Protein AF-A0AAW6MA69-F1 (afdb_monomer_lite)

pLDDT: mean 74.4, std 20.5, range [36.22, 98.0]

InterPro domains:
  IPR013783 Immunoglobulin-like fold [G3DSA:2.60.40.10] (2-69)

Radius of gyration: 23.52 Å; chains: 1; bounding box: 33×61×47 Å

Secondary structure (DSSP, 8-state):
-EEEEEEEEESSTT---EEEEEEESS--------SPPTT--EEEEEEEEETTEEEEEPPPEEE-PPPP----GGGS----TT--------PPPSSS---

Foldseek 3Di:
DFFKKWKWKALDQVDPTDTQDIDGDDDPPDDDRPPDDAPRKMKMWMFIADPVGTDDIDHIDMDGDHDPDPDPPVVPDPPPPDPPPPPDDDDDDDPPDDD

Structure (mmCIF, N/CA/C/O backbone):
data_AF-A0AAW6MA69-F1
#
_entry.id   AF-A0AAW6MA69-F1
#
loop_
_atom_site.group_PDB
_atom_site.id
_atom_site.type_symbol
_atom_site.label_atom_id
_atom_site.label_alt_id
_atom_site.label_comp_id
_atom_site.label_asym_id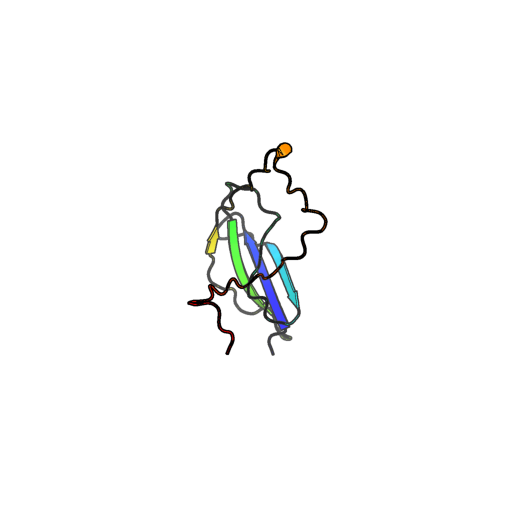
_atom_site.label_entity_id
_atom_site.label_seq_id
_atom_site.pdbx_PDB_ins_code
_atom_site.Cartn_x
_atom_site.Cartn_y
_atom_site.Cartn_z
_atom_site.occupancy
_atom_site.B_iso_or_equiv
_atom_site.auth_seq_id
_atom_site.auth_comp_id
_atom_site.auth_asym_id
_atom_site.auth_atom_id
_atom_site.pdbx_PDB_model_num
ATOM 1 N N . VAL A 1 1 ? 20.169 -5.471 -12.096 1.00 52.94 1 VAL A N 1
ATOM 2 C CA . VAL A 1 1 ? 20.210 -5.531 -10.615 1.00 52.94 1 VAL A CA 1
ATOM 3 C C . VAL A 1 1 ? 19.076 -4.669 -10.094 1.00 52.94 1 VAL A C 1
ATOM 5 O O . VAL A 1 1 ? 19.058 -3.479 -10.399 1.00 52.94 1 VAL A O 1
ATOM 8 N N . PHE A 1 2 ? 18.096 -5.283 -9.432 1.00 60.50 2 PHE A N 1
ATOM 9 C CA . PHE A 1 2 ? 17.026 -4.570 -8.732 1.00 60.50 2 PHE A CA 1
ATOM 10 C C . PHE A 1 2 ? 17.584 -4.010 -7.427 1.00 60.50 2 PHE A C 1
ATOM 12 O O . PHE A 1 2 ? 18.281 -4.721 -6.706 1.00 60.50 2 PHE A O 1
ATOM 19 N N . ASN A 1 3 ? 17.316 -2.736 -7.158 1.00 71.19 3 ASN A N 1
ATOM 20 C CA . ASN A 1 3 ? 17.880 -2.016 -6.016 1.00 71.19 3 ASN A CA 1
ATOM 21 C C . ASN A 1 3 ? 16.843 -1.729 -4.927 1.00 71.19 3 ASN A C 1
ATOM 23 O O . ASN A 1 3 ? 17.213 -1.194 -3.887 1.00 71.19 3 ASN A O 1
ATOM 27 N N . GLY A 1 4 ? 15.571 -2.077 -5.134 1.00 84.31 4 GLY A N 1
ATOM 28 C CA . GLY A 1 4 ? 14.525 -1.795 -4.164 1.00 84.31 4 GLY A CA 1
ATOM 29 C C . GLY A 1 4 ? 13.113 -1.966 -4.698 1.00 84.31 4 GLY A C 1
ATOM 30 O O . GLY A 1 4 ? 12.911 -2.409 -5.829 1.00 84.31 4 GLY A O 1
ATOM 31 N N . ALA A 1 5 ? 12.145 -1.561 -3.883 1.00 87.56 5 ALA A N 1
ATOM 32 C CA . ALA A 1 5 ? 10.753 -1.409 -4.281 1.00 87.56 5 ALA A CA 1
ATOM 33 C C . ALA A 1 5 ? 10.151 -0.160 -3.632 1.00 87.56 5 ALA A C 1
ATOM 35 O O . ALA A 1 5 ? 10.592 0.271 -2.562 1.00 87.56 5 ALA A O 1
ATOM 36 N N . VAL A 1 6 ? 9.139 0.402 -4.284 1.00 91.19 6 VAL A N 1
ATOM 37 C CA . VAL A 1 6 ? 8.293 1.471 -3.759 1.00 91.19 6 VAL A CA 1
ATOM 38 C C . VAL A 1 6 ? 6.872 0.949 -3.607 1.00 91.19 6 VAL A C 1
ATOM 40 O O . VAL A 1 6 ? 6.319 0.347 -4.527 1.00 91.19 6 VAL A O 1
ATOM 43 N N . ILE A 1 7 ? 6.283 1.184 -2.440 1.00 93.12 7 ILE A N 1
ATOM 44 C CA . ILE A 1 7 ? 4.910 0.824 -2.109 1.00 93.12 7 ILE A CA 1
ATOM 45 C C . ILE A 1 7 ? 4.106 2.110 -2.049 1.00 93.12 7 ILE A C 1
ATOM 47 O O . ILE A 1 7 ? 4.483 3.057 -1.349 1.00 93.12 7 ILE A O 1
ATOM 51 N N . GLN A 1 8 ? 2.994 2.135 -2.773 1.00 96.38 8 GLN A N 1
ATOM 52 C CA . GLN A 1 8 ? 2.073 3.257 -2.768 1.00 96.38 8 GLN A CA 1
ATOM 53 C C . GLN A 1 8 ? 0.697 2.858 -2.265 1.00 96.38 8 GLN A C 1
ATOM 55 O O . GLN A 1 8 ? 0.257 1.728 -2.477 1.00 96.38 8 GLN A O 1
ATOM 60 N N . ARG A 1 9 ? 0.018 3.821 -1.644 1.00 98.00 9 ARG A N 1
ATOM 61 C CA . ARG A 1 9 ? -1.338 3.699 -1.118 1.00 98.00 9 ARG A CA 1
ATOM 62 C C .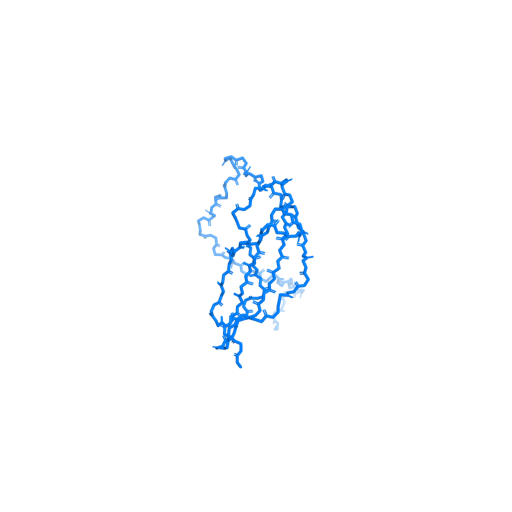 ARG A 1 9 ? -2.226 4.818 -1.649 1.00 98.00 9 ARG A C 1
ATOM 64 O O . ARG A 1 9 ? -1.762 5.945 -1.785 1.00 98.00 9 ARG A O 1
ATOM 71 N N . ALA A 1 10 ? -3.502 4.527 -1.868 1.00 97.31 10 ALA A N 1
ATOM 72 C CA . ALA A 1 10 ? -4.525 5.501 -2.226 1.00 97.31 10 ALA A CA 1
ATOM 73 C C . ALA A 1 10 ? -5.844 5.268 -1.461 1.00 97.31 10 ALA A C 1
ATOM 75 O O . ALA A 1 10 ? -6.137 4.136 -1.057 1.00 97.31 10 ALA A O 1
ATOM 76 N N . PRO A 1 11 ? -6.668 6.319 -1.276 1.00 95.56 11 PRO A N 1
ATOM 77 C CA . PRO A 1 11 ? -8.025 6.187 -0.745 1.00 95.56 11 PRO A CA 1
ATOM 78 C C . PRO A 1 11 ? -9.048 5.693 -1.788 1.00 95.56 11 PRO A C 1
ATOM 80 O O . PRO A 1 11 ? -10.102 5.191 -1.406 1.00 95.56 11 PRO A O 1
ATOM 83 N N . PHE A 1 12 ? -8.739 5.799 -3.084 1.00 96.19 12 PHE A N 1
ATOM 84 C CA . PHE A 1 12 ? -9.576 5.356 -4.207 1.00 96.19 12 PHE A CA 1
ATOM 85 C C . PHE A 1 12 ? -8.744 4.506 -5.184 1.00 96.19 12 PHE A C 1
ATOM 87 O O . PHE A 1 12 ? -7.522 4.662 -5.208 1.00 96.19 12 PHE A O 1
ATOM 94 N N . PRO A 1 13 ? -9.360 3.629 -6.003 1.00 93.38 13 PRO A N 1
ATOM 95 C CA . PRO A 1 13 ? -8.612 2.748 -6.909 1.00 93.38 13 PRO A CA 1
ATOM 96 C C . PRO A 1 13 ? -7.808 3.515 -7.972 1.00 93.38 13 PRO A C 1
ATOM 98 O O . PRO A 1 13 ? -6.745 3.063 -8.382 1.00 93.38 13 PRO A O 1
ATOM 101 N N . GLU A 1 14 ? -8.294 4.693 -8.366 1.00 96.44 14 GLU A N 1
ATOM 102 C CA . GLU A 1 14 ? -7.686 5.594 -9.357 1.00 96.44 14 GLU A CA 1
ATOM 103 C C . GLU A 1 14 ? -6.585 6.494 -8.750 1.00 96.44 14 GLU A C 1
ATOM 105 O O . GLU A 1 14 ? -5.861 7.176 -9.473 1.00 96.44 14 GLU A O 1
ATOM 110 N N . GLY A 1 15 ? -6.439 6.520 -7.418 1.00 94.50 15 GLY A N 1
ATOM 111 C CA . GLY A 1 15 ? -5.547 7.443 -6.713 1.00 94.50 15 GLY A CA 1
ATOM 112 C C . GLY A 1 15 ? -6.274 8.586 -5.982 1.00 94.50 15 GLY A C 1
ATOM 113 O O . GLY A 1 15 ? -7.483 8.525 -5.775 1.00 94.50 15 GLY A O 1
ATOM 114 N N . PRO A 1 16 ? -5.556 9.633 -5.543 1.00 97.19 16 PRO A N 1
ATOM 115 C CA . PRO A 1 16 ? -4.117 9.821 -5.704 1.00 97.19 16 PRO A CA 1
ATOM 116 C C . PRO A 1 16 ? -3.320 8.780 -4.911 1.00 97.19 16 PRO A C 1
ATOM 118 O O . PRO A 1 16 ? -3.692 8.413 -3.798 1.00 97.19 16 PRO A O 1
ATOM 121 N N . PHE A 1 17 ? -2.235 8.291 -5.512 1.00 97.00 17 PHE A N 1
ATOM 122 C CA . PHE A 1 17 ? -1.311 7.359 -4.875 1.00 97.00 17 PHE A CA 1
ATOM 123 C C . PHE A 1 17 ? -0.166 8.115 -4.207 1.00 97.00 17 PHE A C 1
ATOM 125 O O . PHE A 1 17 ? 0.512 8.917 -4.847 1.00 97.00 17 PHE A O 1
ATOM 132 N N . GLU A 1 18 ? 0.089 7.791 -2.947 1.00 97.75 18 GLU A N 1
ATOM 133 C CA . GLU A 1 18 ? 1.189 8.330 -2.155 1.00 97.75 18 GLU A CA 1
ATOM 134 C C . GLU A 1 18 ? 2.151 7.213 -1.768 1.00 97.75 18 GLU A C 1
ATOM 136 O O . GLU A 1 18 ? 1.734 6.085 -1.503 1.00 97.75 18 GLU A O 1
ATOM 141 N N . THR A 1 19 ? 3.446 7.515 -1.723 1.00 96.00 19 THR A N 1
ATOM 142 C CA . THR A 1 19 ? 4.456 6.557 -1.266 1.00 96.00 19 THR A CA 1
ATOM 143 C C . THR A 1 19 ? 4.352 6.360 0.241 1.00 96.00 19 THR A C 1
ATOM 145 O O . THR A 1 19 ? 4.504 7.309 1.003 1.00 96.00 19 THR A O 1
ATOM 148 N N . VAL A 1 20 ? 4.140 5.113 0.663 1.00 94.44 20 VAL A N 1
ATOM 149 C CA . VAL A 1 20 ? 4.036 4.720 2.080 1.00 94.44 20 VAL A CA 1
ATOM 150 C C . VAL A 1 20 ? 5.203 3.850 2.542 1.00 94.44 20 VAL A C 1
ATOM 152 O O . VAL A 1 20 ? 5.437 3.701 3.740 1.00 94.44 20 VAL A O 1
ATOM 155 N N . GLY A 1 21 ? 5.974 3.293 1.608 1.00 89.50 21 GLY A N 1
ATOM 156 C CA . GLY A 1 21 ? 7.148 2.494 1.929 1.00 89.50 21 GLY A CA 1
ATOM 157 C C . GLY A 1 21 ? 8.151 2.454 0.788 1.00 89.50 21 GLY A C 1
ATOM 158 O O . GLY A 1 21 ? 7.780 2.460 -0.387 1.00 89.50 21 GLY A O 1
ATOM 159 N N . THR A 1 22 ? 9.429 2.391 1.145 1.00 87.81 22 THR A N 1
ATOM 160 C CA . THR A 1 22 ? 10.536 2.120 0.230 1.00 87.81 22 THR A CA 1
ATOM 161 C C . THR A 1 22 ? 11.496 1.138 0.885 1.00 87.81 22 THR A C 1
ATOM 163 O O . THR A 1 22 ? 11.701 1.170 2.099 1.00 87.81 22 THR A O 1
ATOM 166 N N . TRP A 1 23 ? 12.107 0.271 0.084 1.00 82.25 23 TRP A N 1
ATOM 167 C CA . TRP A 1 23 ? 13.200 -0.585 0.544 1.00 82.25 23 TRP A CA 1
ATOM 168 C C . TRP A 1 23 ? 14.395 -0.455 -0.380 1.00 82.25 23 TRP A C 1
ATOM 170 O O . TRP A 1 23 ? 14.221 -0.373 -1.595 1.00 82.25 23 TRP A O 1
ATOM 180 N N . SER A 1 24 ? 15.591 -0.480 0.203 1.00 73.69 24 SER A N 1
ATOM 181 C CA . SER A 1 24 ? 16.864 -0.445 -0.511 1.00 73.69 24 SER A CA 1
ATOM 182 C C . SER A 1 24 ? 17.589 -1.763 -0.294 1.00 73.69 24 SER A C 1
ATOM 184 O O . SER A 1 24 ? 17.961 -2.060 0.838 1.00 73.69 24 SER A O 1
ATOM 186 N N . TYR A 1 25 ? 17.817 -2.498 -1.385 1.00 65.44 25 TYR A N 1
ATOM 187 C CA . TYR A 1 25 ? 18.445 -3.823 -1.419 1.00 65.44 25 TYR A CA 1
ATOM 188 C C . TYR A 1 25 ? 17.707 -4.895 -0.574 1.00 65.44 25 TYR A C 1
ATOM 190 O O . TYR A 1 25 ? 16.929 -4.600 0.324 1.00 65.44 25 TYR A O 1
ATOM 198 N N . ASN A 1 26 ? 17.921 -6.179 -0.895 1.00 56.91 26 ASN A N 1
ATOM 199 C CA . ASN A 1 26 ? 17.434 -7.343 -0.131 1.00 56.91 26 ASN A CA 1
ATOM 200 C C . ASN A 1 26 ? 15.907 -7.408 0.136 1.00 56.91 26 ASN A C 1
ATOM 202 O O . ASN A 1 26 ? 15.417 -7.081 1.208 1.00 56.91 26 ASN A O 1
ATOM 206 N N . THR A 1 27 ? 15.191 -7.934 -0.868 1.00 57.34 27 THR A N 1
ATOM 207 C CA . THR A 1 27 ? 14.183 -9.029 -0.850 1.00 57.34 27 THR A CA 1
ATOM 208 C C . THR A 1 27 ? 13.160 -9.193 0.280 1.00 57.34 27 THR A C 1
ATOM 210 O O . THR A 1 27 ? 12.526 -10.249 0.347 1.00 57.34 27 THR A O 1
ATOM 213 N N . THR A 1 28 ? 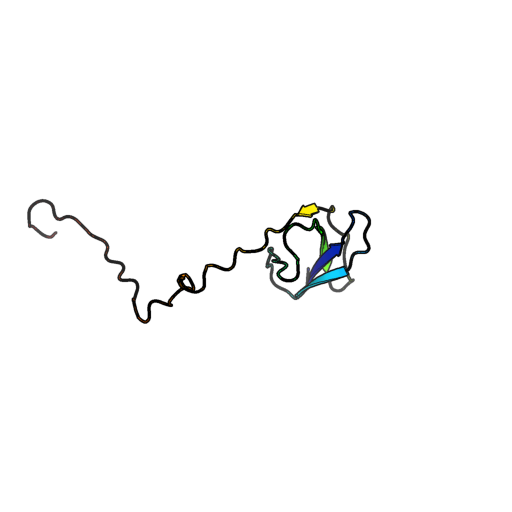12.911 -8.214 1.141 1.00 61.91 28 THR A N 1
ATOM 214 C CA . THR A 1 28 ? 11.727 -8.292 2.004 1.00 61.91 28 THR A CA 1
ATOM 215 C C . THR A 1 28 ? 10.490 -8.159 1.117 1.00 61.91 28 THR A C 1
ATOM 217 O O . THR A 1 28 ? 10.170 -7.081 0.633 1.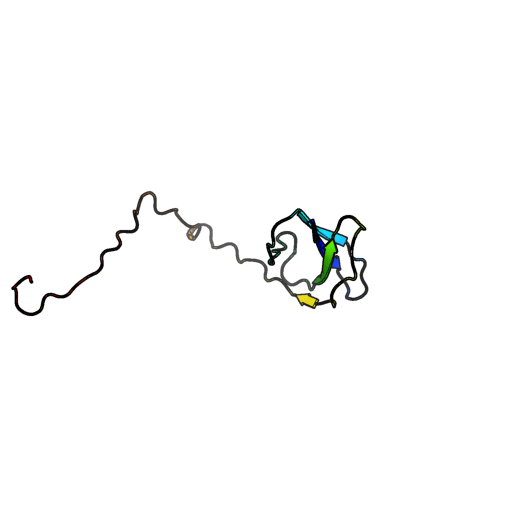00 61.91 28 THR A O 1
ATOM 220 N N . LYS A 1 29 ? 9.804 -9.280 0.857 1.00 71.69 29 LYS A N 1
ATOM 221 C CA . LYS A 1 29 ? 8.599 -9.344 0.005 1.00 71.69 29 LYS A CA 1
ATOM 222 C C . LYS A 1 29 ? 7.318 -8.922 0.735 1.00 71.69 29 LYS A C 1
ATOM 224 O O . LYS A 1 29 ? 6.226 -9.088 0.200 1.00 71.69 29 LYS A O 1
ATOM 229 N N . CYS A 1 30 ? 7.446 -8.413 1.958 1.00 78.50 30 CYS A N 1
ATOM 230 C CA . CYS A 1 30 ? 6.331 -8.147 2.856 1.00 78.50 30 CYS A CA 1
ATOM 231 C C . CYS A 1 30 ? 6.401 -6.711 3.379 1.00 78.50 30 CYS A C 1
ATOM 233 O O . CYS A 1 30 ? 7.403 -6.312 3.966 1.00 78.50 30 CYS A O 1
ATOM 235 N N . TYR A 1 31 ? 5.316 -5.958 3.206 1.00 83.94 31 TYR A N 1
ATOM 236 C CA . TYR A 1 31 ? 5.121 -4.632 3.789 1.00 83.94 31 TYR A CA 1
ATOM 237 C C . TYR A 1 31 ? 3.924 -4.672 4.734 1.00 83.94 31 TYR A C 1
ATOM 239 O O . TYR A 1 31 ? 2.873 -5.191 4.363 1.00 83.94 31 TYR A O 1
ATOM 247 N N . ALA A 1 32 ? 4.079 -4.106 5.929 1.00 87.19 32 ALA A N 1
ATOM 248 C CA . ALA A 1 32 ? 2.987 -3.890 6.866 1.00 87.19 32 ALA A CA 1
ATOM 249 C C . ALA A 1 32 ? 2.762 -2.382 7.017 1.00 87.19 32 ALA A C 1
ATOM 251 O O . ALA A 1 32 ? 3.629 -1.671 7.521 1.00 87.19 32 ALA A O 1
ATOM 252 N N . ASP A 1 33 ? 1.603 -1.901 6.573 1.00 88.44 33 ASP A N 1
ATOM 253 C CA . ASP A 1 33 ? 1.199 -0.512 6.772 1.00 88.44 33 ASP A CA 1
ATOM 254 C C . ASP A 1 33 ? 0.584 -0.357 8.166 1.00 88.44 33 ASP A C 1
ATOM 256 O O . ASP A 1 33 ? -0.540 -0.793 8.404 1.00 88.44 33 ASP A O 1
ATOM 260 N N . THR A 1 34 ? 1.320 0.238 9.101 1.00 88.06 34 THR A N 1
ATOM 261 C CA . THR A 1 34 ? 0.855 0.488 10.478 1.00 88.06 34 THR A CA 1
ATOM 262 C C . THR A 1 34 ? 0.222 1.868 10.653 1.00 88.06 34 THR A C 1
ATOM 264 O O . THR A 1 34 ? -0.198 2.220 11.751 1.00 88.06 34 THR A O 1
ATOM 267 N N . THR A 1 35 ? 0.139 2.659 9.579 1.00 89.44 35 THR A N 1
ATOM 268 C CA . THR A 1 35 ? -0.381 4.038 9.611 1.00 89.44 35 THR A CA 1
ATOM 269 C C . THR A 1 35 ? -1.858 4.129 9.219 1.00 89.44 35 THR A C 1
ATOM 271 O O . THR A 1 35 ? -2.437 5.216 9.186 1.00 89.44 35 THR A O 1
ATOM 274 N N . VAL A 1 36 ? -2.472 2.996 8.874 1.00 87.62 36 VAL A N 1
ATOM 275 C CA . VAL A 1 36 ? -3.873 2.910 8.457 1.00 87.62 36 VAL A CA 1
ATOM 276 C C . VAL A 1 36 ? -4.834 2.863 9.630 1.00 87.62 36 VAL A C 1
ATOM 278 O O . VAL A 1 36 ? -4.549 2.311 10.688 1.00 87.62 36 VAL A O 1
ATOM 281 N N . ILE A 1 37 ? -6.030 3.391 9.390 1.00 90.00 37 ILE A N 1
ATOM 282 C CA . ILE A 1 37 ? -7.141 3.329 10.334 1.00 90.00 37 ILE A CA 1
ATOM 283 C C . ILE A 1 37 ? -8.003 2.120 9.985 1.00 90.00 37 ILE A C 1
ATOM 285 O O . ILE A 1 37 ? -8.372 1.928 8.822 1.00 90.00 37 ILE A O 1
ATOM 289 N N . GLY A 1 38 ? -8.352 1.320 10.990 1.00 88.38 38 GLY A N 1
ATOM 290 C CA . GLY A 1 38 ? -9.217 0.167 10.794 1.00 88.38 38 GLY A CA 1
ATOM 291 C C . GLY A 1 38 ? -10.612 0.533 10.286 1.00 88.38 38 GLY A C 1
ATOM 292 O O . GLY A 1 38 ? -11.141 1.606 10.564 1.00 88.38 38 GLY A O 1
ATOM 293 N N . GLY A 1 39 ? -11.208 -0.362 9.500 1.00 87.50 39 GLY A N 1
ATOM 294 C CA . GLY A 1 39 ? -12.525 -0.167 8.886 1.00 87.50 39 GLY A CA 1
ATOM 295 C C . GLY A 1 39 ? -12.523 0.716 7.633 1.00 87.50 39 GLY A C 1
ATOM 296 O O . GLY A 1 39 ? -13.530 0.766 6.927 1.00 87.50 39 GLY A O 1
ATOM 297 N N . LYS A 1 40 ? -11.403 1.365 7.292 1.00 88.69 40 LYS A N 1
ATOM 298 C CA . LYS A 1 40 ? -11.264 2.149 6.059 1.00 88.69 40 LYS A CA 1
ATOM 299 C C . LYS A 1 40 ? -10.624 1.316 4.950 1.00 88.69 40 LYS A C 1
ATOM 301 O O . LYS A 1 40 ? -9.580 0.710 5.1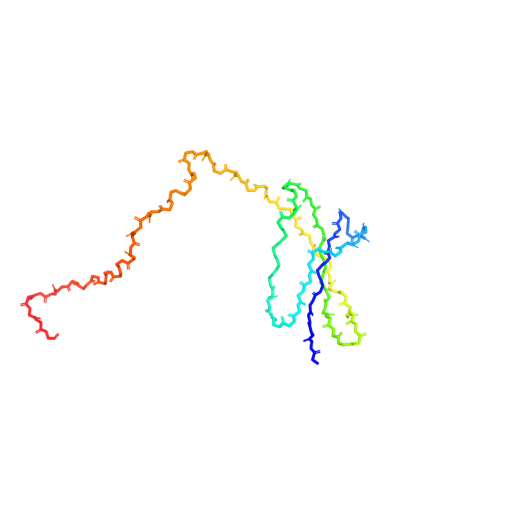46 1.00 88.69 40 LYS A O 1
ATOM 306 N N . ARG A 1 41 ? -11.230 1.294 3.761 1.00 91.62 41 ARG A N 1
ATOM 307 C CA . ARG A 1 41 ? -10.634 0.631 2.592 1.00 91.62 41 ARG A CA 1
ATOM 308 C C . ARG A 1 41 ? -9.460 1.449 2.057 1.00 91.62 41 ARG A C 1
ATOM 310 O O . ARG A 1 41 ? -9.582 2.660 1.889 1.00 91.62 41 ARG A O 1
ATOM 317 N N . TYR A 1 42 ? -8.371 0.764 1.734 1.00 93.94 42 TYR A N 1
ATOM 318 C CA . TYR A 1 42 ? -7.193 1.330 1.085 1.00 93.94 42 TYR A CA 1
ATOM 319 C C . TYR A 1 42 ? -6.806 0.503 -0.137 1.00 93.94 42 TYR A C 1
ATOM 321 O O . TYR A 1 42 ? -7.049 -0.706 -0.182 1.00 93.94 42 TYR A O 1
ATOM 329 N N . TYR A 1 43 ? -6.196 1.171 -1.112 1.00 97.12 43 TYR A N 1
ATOM 330 C CA . TYR A 1 43 ? -5.721 0.586 -2.361 1.00 97.12 43 TYR A CA 1
ATOM 331 C C . TYR A 1 43 ? -4.205 0.675 -2.418 1.00 97.12 43 TYR A C 1
ATOM 333 O O . TYR A 1 43 ? -3.654 1.725 -2.098 1.00 97.12 43 TYR A O 1
ATOM 341 N N . TYR A 1 44 ? -3.542 -0.400 -2.828 1.00 96.12 44 TYR A N 1
ATOM 342 C CA . TYR A 1 44 ? -2.090 -0.500 -2.858 1.00 96.12 44 TYR A CA 1
ATOM 343 C C . TYR A 1 44 ? -1.590 -0.941 -4.225 1.00 96.12 44 TYR A C 1
ATOM 345 O O . TYR A 1 44 ? -2.221 -1.756 -4.898 1.00 96.12 44 TYR A O 1
ATOM 353 N N . ARG A 1 45 ? -0.418 -0.426 -4.592 1.00 94.94 45 ARG A N 1
ATOM 354 C CA . ARG A 1 45 ? 0.376 -0.895 -5.731 1.00 94.94 45 ARG A CA 1
ATOM 355 C C . ARG A 1 45 ? 1.858 -0.841 -5.386 1.00 94.94 45 ARG A C 1
ATOM 357 O O . ARG A 1 45 ? 2.278 -0.015 -4.571 1.00 94.94 45 ARG A O 1
ATOM 364 N N . VAL A 1 46 ? 2.647 -1.701 -6.015 1.00 92.56 46 VAL A N 1
ATOM 365 C CA . VAL A 1 46 ? 4.098 -1.782 -5.810 1.00 92.56 46 VAL A CA 1
ATOM 366 C C . VAL A 1 46 ? 4.820 -1.669 -7.147 1.00 92.56 46 VAL A C 1
ATOM 368 O O . VAL A 1 46 ? 4.321 -2.150 -8.159 1.00 92.56 46 VAL A O 1
ATOM 371 N N . ALA A 1 47 ? 5.981 -1.024 -7.162 1.00 90.38 47 ALA A N 1
ATOM 372 C CA . ALA A 1 47 ? 6.883 -1.035 -8.309 1.00 90.38 47 ALA A CA 1
ATOM 373 C C . ALA A 1 47 ? 8.308 -1.334 -7.850 1.00 90.38 47 ALA A C 1
ATOM 375 O O . ALA A 1 47 ? 8.747 -0.871 -6.795 1.00 90.38 47 ALA A O 1
ATOM 376 N N . GLU A 1 48 ? 9.043 -2.096 -8.653 1.00 88.88 48 GLU A N 1
ATOM 377 C CA . GLU A 1 48 ? 10.468 -2.315 -8.424 1.00 88.88 48 GLU A CA 1
ATOM 378 C C . GLU A 1 48 ? 11.274 -1.078 -8.830 1.00 88.88 48 GLU A C 1
ATOM 380 O O . GLU A 1 48 ? 10.926 -0.359 -9.770 1.00 88.88 48 GLU A O 1
ATOM 385 N N . VAL A 1 49 ? 12.377 -0.835 -8.127 1.00 86.75 49 VAL A N 1
ATOM 386 C CA . VAL A 1 49 ? 13.269 0.303 -8.362 1.00 86.75 49 VAL A CA 1
ATOM 387 C C . VAL A 1 49 ? 14.664 -0.213 -8.698 1.00 86.75 49 VAL A C 1
ATOM 389 O O . VAL A 1 49 ? 15.222 -1.066 -8.003 1.00 86.75 49 VAL A O 1
ATOM 392 N N . ASN A 1 50 ? 15.258 0.303 -9.771 1.00 85.94 50 ASN A N 1
ATOM 393 C CA . ASN A 1 50 ? 16.637 0.020 -10.169 1.00 85.94 50 ASN A CA 1
ATOM 394 C C . ASN A 1 50 ? 17.397 1.335 -10.447 1.00 85.94 50 ASN A C 1
ATOM 396 O O . ASN A 1 50 ? 16.880 2.423 -10.211 1.00 85.94 50 ASN A O 1
ATOM 400 N N . LYS A 1 51 ? 18.650 1.260 -10.923 1.00 84.81 51 LYS A N 1
ATOM 401 C CA . LYS A 1 51 ? 19.460 2.467 -11.200 1.00 84.81 51 LYS A CA 1
ATOM 402 C C . LYS A 1 51 ? 18.862 3.388 -12.273 1.00 84.81 51 LYS A C 1
ATOM 404 O O . LYS A 1 51 ? 19.201 4.563 -12.288 1.00 84.81 51 LYS A O 1
ATOM 409 N N . ALA A 1 52 ? 18.024 2.862 -13.164 1.00 88.31 52 ALA A N 1
ATOM 410 C CA . ALA A 1 52 ? 17.348 3.638 -14.199 1.00 88.31 52 ALA A CA 1
ATOM 411 C C . ALA A 1 52 ? 16.054 4.301 -13.693 1.00 88.31 52 ALA A C 1
ATOM 413 O O . ALA A 1 52 ? 15.515 5.165 -14.378 1.00 88.31 52 ALA A O 1
ATOM 414 N N . GLY A 1 53 ? 15.568 3.925 -12.506 1.00 88.25 53 GLY A N 1
ATOM 415 C CA . GLY A 1 53 ? 14.385 4.506 -11.881 1.00 88.25 53 GLY A CA 1
ATOM 416 C C . GLY A 1 53 ? 13.360 3.462 -11.444 1.00 88.25 53 GLY A C 1
ATOM 417 O O . GLY A 1 53 ? 13.687 2.296 -11.209 1.00 88.25 53 GLY A O 1
ATOM 418 N N . THR A 1 54 ? 12.114 3.916 -11.311 1.00 90.50 54 THR A N 1
ATOM 419 C CA . THR A 1 54 ? 10.962 3.087 -10.927 1.00 90.50 54 THR A CA 1
ATOM 420 C C . THR A 1 54 ? 10.385 2.405 -12.165 1.00 90.50 54 THR A C 1
ATOM 422 O O . THR A 1 54 ? 10.158 3.063 -13.180 1.00 90.50 54 THR A O 1
ATOM 425 N N . GLY A 1 55 ? 10.172 1.092 -12.088 1.00 91.00 55 GLY A N 1
ATOM 426 C CA . GLY A 1 55 ? 9.528 0.310 -13.140 1.00 91.00 55 GLY A CA 1
ATOM 427 C C . GLY A 1 55 ? 8.013 0.519 -13.207 1.00 91.00 55 GLY A C 1
ATOM 428 O O . GLY A 1 55 ? 7.450 1.397 -12.555 1.00 91.00 55 GLY A O 1
ATOM 429 N N . ALA A 1 56 ? 7.339 -0.320 -13.996 1.00 94.19 56 ALA A N 1
ATOM 430 C CA . ALA A 1 56 ? 5.881 -0.349 -14.027 1.00 94.19 56 ALA A CA 1
ATOM 431 C C . ALA A 1 56 ? 5.312 -0.762 -12.659 1.00 94.19 56 ALA A C 1
ATOM 433 O O . ALA A 1 56 ? 5.885 -1.602 -11.962 1.00 94.19 56 ALA A O 1
ATOM 434 N N . TYR A 1 57 ? 4.174 -0.173 -12.293 1.00 93.12 57 TYR A N 1
ATOM 435 C CA . TYR A 1 57 ? 3.431 -0.591 -11.110 1.00 93.12 57 TYR A CA 1
ATOM 436 C C . TYR A 1 57 ? 2.699 -1.909 -11.363 1.00 93.12 57 TYR A C 1
ATOM 438 O O . TYR A 1 57 ? 2.253 -2.179 -12.477 1.00 93.12 57 TYR A O 1
ATOM 446 N N . SER A 1 58 ? 2.554 -2.695 -10.299 1.00 93.94 58 SER A N 1
ATOM 447 C CA . SER A 1 58 ? 1.650 -3.839 -10.246 1.00 93.94 58 SER A CA 1
ATOM 448 C C . SER A 1 58 ? 0.194 -3.424 -10.461 1.00 93.94 58 SER A C 1
ATOM 450 O O . SER A 1 58 ? -0.160 -2.246 -10.344 1.00 93.94 58 SER A O 1
ATOM 452 N N . ASP A 1 59 ? -0.670 -4.424 -10.632 1.00 93.94 59 ASP A N 1
ATOM 453 C CA . ASP A 1 59 ? -2.108 -4.244 -10.460 1.00 93.94 59 ASP A CA 1
ATOM 454 C C . ASP A 1 59 ? -2.429 -3.660 -9.077 1.00 93.94 59 ASP A C 1
ATOM 456 O O . ASP A 1 59 ? -1.696 -3.857 -8.095 1.00 93.94 59 ASP A O 1
ATOM 460 N N . VAL A 1 60 ? -3.542 -2.929 -9.011 1.00 94.38 60 VAL A N 1
ATOM 461 C CA . VAL A 1 60 ? -4.042 -2.334 -7.772 1.00 94.38 60 VAL A CA 1
ATOM 462 C C . VAL A 1 60 ? -4.818 -3.385 -6.988 1.00 94.38 60 VAL A C 1
ATOM 464 O O . VAL A 1 60 ? -5.792 -3.954 -7.478 1.00 94.38 60 VAL A O 1
ATOM 467 N N . VAL A 1 61 ? -4.427 -3.596 -5.735 1.00 93.19 61 VAL A N 1
ATOM 468 C CA . VAL A 1 61 ? -5.137 -4.465 -4.786 1.00 93.19 61 VAL A CA 1
ATOM 469 C C . VAL A 1 61 ? -5.737 -3.637 -3.656 1.00 93.19 61 VAL A C 1
ATOM 471 O O . VAL A 1 61 ? -5.255 -2.547 -3.361 1.00 93.19 61 VAL A O 1
ATOM 474 N N . SER A 1 62 ? -6.790 -4.134 -3.004 1.00 91.81 62 SER A N 1
ATOM 475 C CA . SER A 1 62 ? -7.447 -3.416 -1.904 1.00 91.81 62 SER A CA 1
ATOM 476 C C . SER A 1 62 ? -7.514 -4.238 -0.627 1.00 91.81 62 SER A C 1
ATOM 478 O O . SER A 1 62 ? -7.722 -5.448 -0.689 1.00 91.81 62 SER A O 1
ATOM 480 N N . ALA A 1 63 ? -7.426 -3.567 0.519 1.00 89.31 63 ALA A N 1
ATOM 481 C CA . ALA A 1 63 ? -7.610 -4.171 1.834 1.00 89.31 63 ALA A CA 1
ATOM 482 C C . ALA A 1 63 ? -8.421 -3.247 2.754 1.00 89.31 63 ALA A C 1
ATOM 484 O O . ALA A 1 63 ? -8.414 -2.024 2.594 1.00 89.31 63 ALA A O 1
ATOM 485 N N . ILE A 1 64 ? -9.117 -3.841 3.724 1.00 90.44 64 ILE A N 1
ATOM 486 C CA . ILE A 1 64 ? -9.737 -3.133 4.849 1.00 90.44 64 ILE A CA 1
ATOM 487 C C . ILE A 1 64 ? -9.023 -3.641 6.108 1.00 90.44 64 ILE A C 1
ATOM 489 O O . ILE A 1 64 ? -9.253 -4.787 6.501 1.00 90.44 64 ILE A O 1
ATOM 493 N N . PRO A 1 65 ? -8.123 -2.849 6.711 1.00 87.56 65 PRO A N 1
ATOM 494 C CA . PRO A 1 65 ? -7.448 -3.245 7.928 1.00 87.56 65 PRO A CA 1
ATOM 495 C C . PRO A 1 65 ? -8.472 -3.303 9.061 1.00 87.56 65 PRO A C 1
ATOM 497 O O . PRO A 1 65 ? -9.419 -2.516 9.114 1.00 87.56 65 PRO A O 1
ATOM 500 N N . CYS A 1 66 ? -8.287 -4.242 9.977 1.00 81.38 66 CYS A N 1
ATOM 501 C CA . CYS A 1 66 ? -9.000 -4.222 11.246 1.00 81.38 66 CYS A CA 1
ATOM 502 C C . CYS A 1 66 ? -8.203 -3.345 12.210 1.00 81.38 66 CYS A C 1
ATOM 504 O O . CYS A 1 66 ? -6.979 -3.459 12.265 1.00 81.38 66 CYS A O 1
ATOM 506 N N . SER A 1 67 ? -8.874 -2.485 12.978 1.00 70.38 67 SER A N 1
ATOM 507 C CA . SER A 1 67 ? -8.219 -1.885 14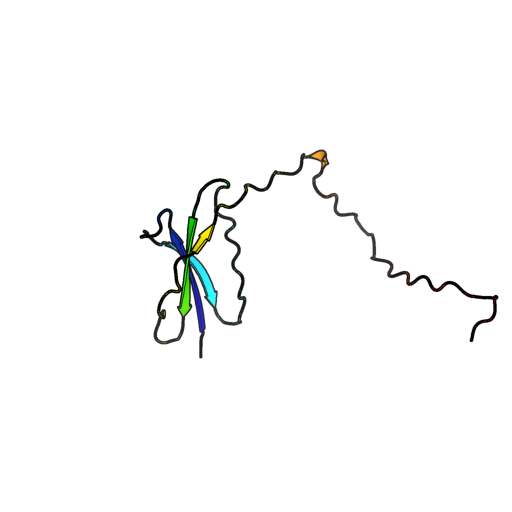.139 1.00 70.38 67 SER A CA 1
ATOM 508 C C . SER A 1 67 ? -7.869 -3.042 15.063 1.00 70.38 67 SER A C 1
ATOM 510 O O . SER A 1 67 ? -8.751 -3.835 15.403 1.00 70.38 67 SER A O 1
ATOM 512 N N . GLY A 1 68 ? -6.594 -3.178 15.428 1.00 64.19 68 GLY A N 1
ATOM 513 C CA . GLY A 1 68 ? -6.236 -4.069 16.520 1.00 64.19 68 GLY A CA 1
ATOM 514 C C . GLY A 1 68 ? -7.103 -3.687 17.715 1.00 64.19 68 GLY A C 1
ATOM 515 O O . GLY A 1 68 ? -7.170 -2.515 18.078 1.00 64.19 68 GLY A O 1
ATOM 516 N N . ARG A 1 69 ? -7.833 -4.648 18.282 1.00 52.34 69 ARG A N 1
ATOM 517 C CA . ARG A 1 69 ? -8.413 -4.449 19.606 1.00 52.34 69 ARG A CA 1
ATOM 518 C C . ARG A 1 69 ? -7.215 -4.262 20.529 1.00 52.34 69 ARG A C 1
ATOM 520 O O . ARG A 1 69 ? -6.418 -5.192 20.644 1.00 52.34 69 ARG A O 1
ATOM 527 N N . GLU A 1 70 ? -7.056 -3.085 21.131 1.00 54.69 70 GLU A N 1
ATOM 528 C CA . GLU A 1 70 ? -6.179 -2.976 22.293 1.00 54.69 70 GLU A CA 1
ATOM 529 C C . GLU A 1 70 ? -6.674 -4.040 23.271 1.00 54.69 70 GLU A C 1
ATOM 531 O O . GLU A 1 70 ? -7.867 -4.106 23.595 1.00 54.69 70 GLU A O 1
ATOM 536 N N . LEU A 1 71 ? -5.793 -4.977 23.622 1.00 52.06 71 LEU A N 1
ATOM 537 C CA . LEU A 1 71 ? -6.101 -5.911 24.692 1.00 52.06 71 LEU A CA 1
ATOM 538 C C . LEU A 1 71 ? -6.495 -5.051 25.909 1.00 52.06 71 LEU A C 1
ATOM 540 O O . LEU A 1 71 ? -5.896 -3.989 26.093 1.00 52.06 71 LEU A O 1
ATOM 544 N N . PRO A 1 72 ? -7.506 -5.445 26.708 1.00 52.56 72 PRO A N 1
ATOM 545 C CA . PRO A 1 72 ? -7.767 -4.779 27.983 1.00 52.56 72 PRO A CA 1
ATOM 546 C C . PRO A 1 72 ? -6.445 -4.547 28.727 1.00 52.56 72 PRO A C 1
ATOM 548 O O . PRO A 1 72 ? -5.560 -5.392 28.611 1.00 52.56 72 PRO A O 1
ATOM 551 N N . GLU A 1 73 ? -6.291 -3.453 29.480 1.00 54.78 73 GLU A N 1
ATOM 552 C CA . GLU A 1 73 ? -5.049 -3.172 30.236 1.00 54.78 73 GLU A CA 1
ATOM 553 C C . GLU A 1 73 ? -4.561 -4.399 31.031 1.00 54.78 73 GLU A C 1
ATOM 555 O O . GLU A 1 73 ? -3.367 -4.684 31.082 1.00 54.78 73 GLU A O 1
ATOM 560 N N . GLU A 1 74 ? -5.497 -5.199 31.550 1.00 51.56 74 GLU A N 1
ATOM 561 C CA . GLU A 1 74 ? -5.242 -6.438 32.297 1.00 51.56 74 GLU A CA 1
ATOM 562 C C . GLU A 1 74 ? -4.661 -7.598 31.467 1.00 51.56 74 GLU A C 1
ATOM 564 O O . GLU A 1 74 ? -4.209 -8.599 32.018 1.00 51.56 74 GLU A O 1
ATOM 569 N N . TRP A 1 75 ? -4.693 -7.502 30.140 1.00 50.97 75 TRP A N 1
ATOM 570 C CA . TRP A 1 75 ? -4.167 -8.482 29.184 1.00 50.97 75 TRP A CA 1
ATOM 571 C C . TRP A 1 75 ? -2.919 -7.960 28.461 1.00 50.97 75 TRP A C 1
ATOM 573 O O . TRP A 1 75 ? -2.424 -8.628 27.548 1.00 50.97 75 TRP A O 1
ATOM 583 N N . SER A 1 76 ? -2.398 -6.786 28.852 1.00 48.12 76 SER A N 1
ATOM 584 C CA . SER A 1 76 ? -1.057 -6.366 28.451 1.00 48.12 76 SER A CA 1
ATOM 585 C C . SER A 1 76 ? -0.101 -7.496 28.809 1.00 48.12 76 SER A C 1
ATOM 587 O O . SER A 1 76 ? 0.011 -7.867 29.976 1.00 48.12 76 SER A O 1
ATOM 589 N N . LEU A 1 77 ? 0.532 -8.083 27.792 1.00 45.16 77 LEU A N 1
ATOM 590 C CA . LEU A 1 77 ? 1.464 -9.192 27.932 1.00 45.16 77 LEU A CA 1
ATOM 591 C C . LEU A 1 77 ? 2.480 -8.848 29.028 1.00 45.16 77 LEU A C 1
ATOM 593 O O . LEU A 1 77 ? 3.416 -8.080 28.800 1.00 45.16 77 LEU A O 1
ATOM 597 N N . MET A 1 78 ? 2.311 -9.426 30.222 1.00 48.47 78 MET A N 1
ATOM 598 C CA . MET A 1 78 ? 3.425 -9.575 31.144 1.00 48.47 78 MET A CA 1
ATOM 599 C C . MET A 1 78 ? 4.443 -10.405 30.380 1.00 48.47 78 MET A C 1
ATOM 601 O O . MET A 1 78 ? 4.224 -11.583 30.098 1.00 48.47 78 MET A O 1
ATOM 605 N N . ASN A 1 79 ? 5.550 -9.773 30.006 1.00 42.44 79 ASN A N 1
ATOM 606 C CA . ASN A 1 79 ? 6.746 -10.506 29.655 1.00 42.44 79 ASN A CA 1
ATOM 607 C C . ASN A 1 79 ? 7.013 -11.430 30.854 1.00 42.44 79 ASN A C 1
ATOM 609 O O . ASN A 1 79 ? 7.272 -10.924 31.948 1.00 42.44 79 ASN A O 1
ATOM 613 N N . LEU A 1 80 ? 6.847 -12.750 30.697 1.00 44.16 80 LEU A N 1
ATOM 614 C CA . LEU A 1 80 ? 7.217 -13.715 31.731 1.00 44.16 80 LEU A CA 1
ATOM 615 C C . LEU A 1 80 ? 8.726 -13.584 31.899 1.00 44.16 80 LEU A C 1
ATOM 617 O O . LEU A 1 80 ? 9.512 -14.185 31.166 1.00 44.16 80 LEU A O 1
ATOM 621 N N . SER A 1 81 ? 9.129 -12.720 32.821 1.00 45.59 81 SER A N 1
ATOM 622 C CA . SER A 1 81 ? 10.513 -12.490 33.179 1.00 45.59 81 SER A CA 1
ATOM 623 C C . SER A 1 81 ? 11.139 -13.833 33.554 1.00 45.59 81 SER A C 1
ATOM 625 O O . SER A 1 81 ? 10.888 -14.355 34.637 1.00 45.59 81 SER A O 1
ATOM 627 N N . GLY A 1 82 ? 11.943 -14.391 32.647 1.00 50.16 82 GLY A N 1
ATOM 628 C CA . GLY A 1 82 ? 12.895 -15.453 32.961 1.00 50.16 82 GLY A CA 1
ATOM 629 C C . GLY A 1 82 ? 12.453 -16.901 32.750 1.00 50.16 82 GLY A C 1
ATOM 630 O O . GLY A 1 82 ? 13.114 -17.784 33.290 1.00 50.16 82 GLY A O 1
ATOM 631 N N . ALA A 1 83 ? 11.415 -17.199 31.964 1.00 44.94 83 ALA A N 1
ATOM 632 C CA . ALA A 1 83 ? 11.203 -18.584 31.536 1.00 44.94 83 ALA A CA 1
ATOM 633 C C . ALA A 1 83 ? 12.105 -18.899 30.333 1.00 44.94 83 ALA A C 1
ATOM 635 O O . ALA A 1 83 ? 11.709 -18.757 29.176 1.00 44.94 83 ALA A O 1
ATOM 636 N N . SER A 1 84 ? 13.338 -19.325 30.615 1.00 48.69 84 SER A N 1
ATOM 637 C CA . SER A 1 84 ? 14.101 -20.161 29.690 1.00 48.69 84 SER A CA 1
ATOM 638 C C . SER A 1 84 ? 13.159 -21.248 29.177 1.00 48.69 84 SER A C 1
ATOM 640 O O . SER A 1 84 ? 12.590 -21.993 29.974 1.00 48.69 84 SER A O 1
ATOM 642 N N . ILE A 1 85 ? 12.948 -21.314 27.866 1.00 52.44 85 ILE A N 1
ATOM 643 C CA . ILE A 1 85 ? 12.204 -22.403 27.235 1.00 52.44 85 ILE A CA 1
ATOM 644 C C . ILE A 1 85 ? 12.995 -23.687 27.518 1.00 52.44 85 ILE A C 1
ATOM 646 O O . ILE A 1 85 ? 13.952 -23.993 26.809 1.00 52.44 85 ILE A O 1
ATOM 650 N N . SER A 1 86 ? 12.657 -24.409 28.591 1.00 45.78 86 SER A N 1
ATOM 651 C CA . SER A 1 86 ? 13.131 -25.777 28.787 1.00 45.78 86 SER A CA 1
ATOM 652 C C . SER A 1 86 ? 12.496 -26.612 27.690 1.00 45.78 86 SER A C 1
ATOM 654 O O . SER A 1 86 ? 11.326 -26.985 27.759 1.00 45.78 86 SER A O 1
ATOM 656 N N . SER A 1 87 ? 13.266 -26.878 26.642 1.00 45.34 87 SER A N 1
ATOM 657 C CA . SER A 1 87 ? 13.002 -27.989 25.745 1.00 45.34 87 SER A CA 1
ATOM 658 C C . SER A 1 87 ? 13.146 -29.278 26.553 1.00 45.34 87 SER A C 1
ATOM 660 O O . SER A 1 87 ? 14.236 -29.841 26.626 1.00 45.34 87 SER A O 1
ATOM 662 N N . GLU A 1 88 ? 12.077 -29.738 27.192 1.00 47.06 88 GLU A N 1
ATOM 663 C CA . GLU A 1 88 ? 12.067 -31.075 27.773 1.00 47.06 88 GLU A CA 1
ATOM 664 C C . GLU A 1 88 ? 11.389 -32.017 26.779 1.00 47.06 88 GLU A C 1
ATOM 666 O O . GLU A 1 88 ? 10.167 -32.075 26.650 1.00 47.06 88 GLU A O 1
ATOM 671 N N . VAL A 1 89 ? 12.214 -32.719 26.000 1.00 48.50 89 VAL A N 1
ATOM 672 C CA . VAL A 1 89 ? 11.767 -33.898 25.260 1.00 48.50 89 VAL A CA 1
ATOM 673 C C . VAL A 1 89 ? 11.485 -34.978 26.298 1.00 48.50 89 VAL A C 1
ATOM 675 O O . VAL A 1 89 ? 12.408 -35.504 26.915 1.00 48.50 89 VAL A O 1
ATOM 678 N N . SER A 1 90 ? 10.214 -35.316 26.498 1.00 48.94 90 SER A N 1
ATOM 679 C CA . SER A 1 90 ? 9.836 -36.462 27.321 1.00 48.94 90 SER A CA 1
ATOM 680 C C . SER A 1 90 ? 9.974 -37.746 26.494 1.00 48.94 90 SER A C 1
ATOM 682 O O . SER A 1 90 ? 9.214 -37.966 25.552 1.00 48.94 90 SER A O 1
ATOM 684 N N . TYR A 1 91 ? 10.955 -38.592 26.823 1.00 43.44 91 TYR A N 1
ATOM 685 C CA . TYR A 1 91 ? 10.970 -39.997 26.406 1.00 43.44 91 TYR A CA 1
ATOM 686 C C . TYR A 1 91 ? 10.351 -40.839 27.526 1.00 43.44 91 TYR A C 1
ATOM 688 O O . TYR A 1 91 ? 10.857 -40.839 28.646 1.00 43.44 91 TYR A O 1
ATOM 696 N N . ASN A 1 92 ? 9.286 -41.588 27.224 1.00 46.16 92 ASN A N 1
ATOM 697 C CA . ASN A 1 92 ? 8.758 -42.606 28.135 1.00 46.16 92 ASN A CA 1
ATOM 698 C C . ASN A 1 92 ? 9.659 -43.852 28.084 1.00 46.16 92 ASN A C 1
ATOM 700 O O . ASN A 1 92 ? 9.717 -44.497 27.032 1.00 46.16 92 ASN A O 1
ATOM 704 N N . PRO A 1 93 ? 10.333 -44.253 29.176 1.00 45.44 93 PRO A N 1
ATOM 705 C CA . PRO A 1 93 ? 11.049 -45.519 29.193 1.00 45.44 93 PRO A CA 1
ATOM 706 C C . PRO A 1 93 ? 10.048 -46.681 29.252 1.00 45.44 93 PRO A C 1
ATOM 708 O O . PRO A 1 93 ? 9.222 -46.760 30.161 1.00 45.44 93 PRO A O 1
ATOM 711 N N . VAL A 1 94 ? 10.146 -47.630 28.319 1.00 45.34 94 VAL A N 1
ATOM 712 C CA . VAL A 1 94 ? 9.505 -48.942 28.476 1.00 45.34 94 VAL A CA 1
ATOM 713 C C . VAL A 1 94 ? 10.494 -49.846 29.216 1.00 45.34 94 VAL A C 1
ATOM 715 O O . VAL A 1 94 ? 11.557 -50.173 28.698 1.00 45.34 94 VAL A O 1
ATOM 718 N N . ASN A 1 95 ? 10.129 -50.275 30.427 1.00 47.94 95 ASN A N 1
ATOM 719 C CA . ASN A 1 95 ? 10.775 -51.370 31.167 1.00 47.94 95 ASN A CA 1
ATOM 720 C C . ASN A 1 95 ? 12.189 -51.147 31.761 1.00 47.94 95 ASN A C 1
ATOM 722 O O . ASN A 1 95 ? 12.957 -52.099 31.896 1.00 47.94 95 ASN A O 1
ATOM 726 N N . ASN A 1 96 ? 12.511 -49.932 32.217 1.00 51.34 96 ASN A N 1
ATOM 727 C CA . ASN A 1 96 ? 13.605 -49.669 33.175 1.00 51.34 96 ASN A CA 1
ATOM 728 C C . ASN A 1 96 ? 14.998 -50.257 32.828 1.00 51.34 96 ASN A C 1
ATOM 730 O O . ASN A 1 96 ? 15.755 -50.650 33.719 1.00 51.34 96 ASN A O 1
ATOM 734 N N . ARG A 1 97 ? 15.374 -50.293 31.543 1.00 37.41 97 ARG A N 1
ATOM 735 C CA . ARG A 1 97 ? 16.753 -50.564 31.103 1.00 37.41 97 ARG A CA 1
ATOM 736 C C . ARG A 1 97 ? 17.148 -49.599 29.990 1.00 37.41 97 ARG A C 1
ATOM 738 O O . ARG A 1 97 ? 16.532 -49.599 28.932 1.00 37.41 97 ARG A O 1
ATOM 745 N N . THR A 1 98 ? 18.161 -48.783 30.258 1.00 36.22 98 THR A N 1
ATOM 746 C CA . THR A 1 98 ? 18.784 -47.874 29.293 1.00 36.22 98 THR A CA 1
ATOM 747 C C . THR A 1 98 ? 19.650 -48.685 28.327 1.00 36.22 98 THR A C 1
ATOM 749 O O . THR A 1 98 ? 20.541 -49.406 28.779 1.00 36.22 98 THR A O 1
ATOM 752 N N . PHE A 1 99 ? 19.391 -48.567 27.026 1.00 43.06 99 PHE A N 1
ATOM 753 C CA . PHE A 1 99 ? 20.388 -48.766 25.972 1.00 43.06 99 PHE A CA 1
ATOM 754 C C . PHE A 1 99 ? 20.608 -47.422 25.287 1.00 43.06 99 PHE A C 1
ATOM 756 O O . PHE A 1 99 ? 19.597 -46.701 25.118 1.00 43.06 99 PHE A O 1
#

Organism: NCBI:txid246787

Sequence (99 aa):
VFNGAVIQRAPFPEGPFETVGTWSYNTTKCYADTTVIGGKRYYYRVAEVNKAGTGAYSDVVSAIPCSGRELPEEWSLMNLSGASISSEVSYNPVNNRTF